Protein AF-A0A2W5ZNF1-F1 (afdb_monomer_lite)

Foldseek 3Di:
DDDPDPPDQKDWDDPPVWIWIWGPQAPDIDIDTDPDDDDPVVVVVQVPDPGDPNVVVVPDDPDPPPDPPDDD

Radius of gyration: 17.82 Å; chains: 1; bounding box: 46×49×38 Å

pLDDT: mean 87.92, std 13.34, range [48.97, 98.19]

Structure (mmCIF, N/CA/C/O backbone):
data_AF-A0A2W5ZNF1-F1
#
_entry.id   AF-A0A2W5ZNF1-F1
#
loop_
_atom_site.group_PDB
_atom_site.id
_atom_site.type_symbol
_atom_site.label_atom_id
_atom_site.la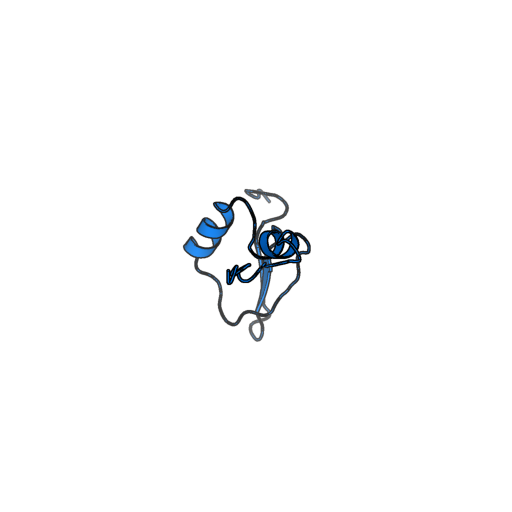bel_alt_id
_atom_site.label_comp_id
_atom_site.label_asym_id
_atom_site.label_entity_id
_atom_site.label_seq_id
_atom_site.pdbx_PDB_ins_code
_atom_site.Cartn_x
_atom_site.Cartn_y
_atom_site.Cartn_z
_atom_site.occupancy
_atom_site.B_iso_or_equiv
_atom_site.auth_seq_id
_atom_site.auth_comp_id
_atom_site.auth_asym_id
_atom_site.auth_atom_id
_atom_site.pdbx_PDB_model_num
ATOM 1 N N . MET A 1 1 ? 7.185 17.627 -2.719 1.00 57.75 1 MET A N 1
ATOM 2 C CA . MET A 1 1 ? 6.207 17.072 -3.679 1.00 57.75 1 MET A CA 1
ATOM 3 C C . MET A 1 1 ? 4.846 17.041 -3.010 1.00 57.75 1 MET A C 1
ATOM 5 O O . MET A 1 1 ? 4.789 16.560 -1.882 1.00 57.75 1 MET A O 1
ATOM 9 N N . PRO A 1 2 ? 3.785 17.580 -3.630 1.00 69.81 2 PRO A N 1
ATOM 10 C CA . PRO A 1 2 ? 2.437 17.449 -3.091 1.00 69.81 2 PRO A CA 1
ATOM 11 C C . PRO A 1 2 ? 2.016 15.974 -3.125 1.00 69.81 2 PRO A C 1
ATOM 13 O O . PRO A 1 2 ? 2.175 15.300 -4.140 1.00 69.81 2 PRO A O 1
ATOM 16 N N . ALA A 1 3 ? 1.506 15.471 -2.004 1.00 66.56 3 ALA A N 1
ATOM 17 C CA . ALA A 1 3 ? 0.933 14.138 -1.893 1.00 66.56 3 ALA A CA 1
ATOM 18 C C . ALA A 1 3 ? -0.484 14.273 -1.340 1.00 66.56 3 ALA A C 1
ATOM 20 O O . ALA A 1 3 ? -0.693 14.970 -0.351 1.00 66.56 3 ALA A O 1
ATOM 21 N N . TRP A 1 4 ? -1.439 13.576 -1.958 1.00 69.12 4 TRP A N 1
ATOM 22 C CA . TRP A 1 4 ? -2.8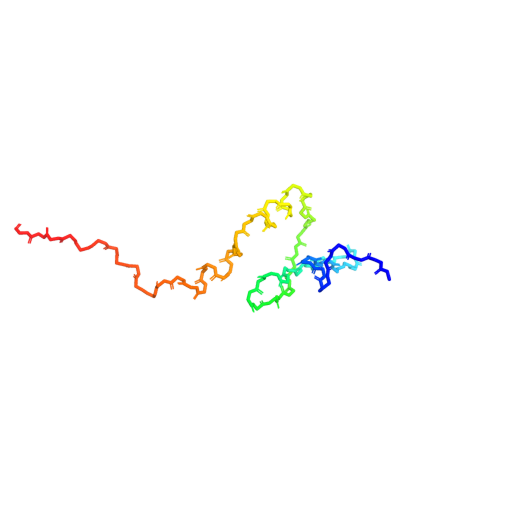32 13.489 -1.498 1.00 69.12 4 TRP A CA 1
ATOM 23 C C . TRP A 1 4 ? -2.941 13.096 -0.012 1.00 69.12 4 TRP A C 1
ATOM 25 O O . TRP A 1 4 ? -3.835 13.549 0.696 1.00 69.12 4 TRP A O 1
ATOM 35 N N . LYS A 1 5 ? -2.009 12.268 0.476 1.00 73.12 5 LYS A N 1
ATOM 36 C CA . LYS A 1 5 ? -1.879 11.896 1.886 1.00 73.12 5 LYS A CA 1
ATOM 37 C C . LYS A 1 5 ? -0.422 11.547 2.186 1.00 73.12 5 LYS A C 1
ATOM 39 O O . LYS A 1 5 ? 0.227 10.906 1.359 1.00 73.12 5 LYS A O 1
ATOM 44 N N . SER A 1 6 ? 0.083 11.955 3.350 1.00 80.62 6 SER A N 1
ATOM 45 C CA . SER A 1 6 ? 1.435 11.623 3.809 1.00 80.62 6 SER A CA 1
ATOM 46 C C . SER A 1 6 ? 1.381 10.915 5.170 1.00 80.62 6 SER A C 1
ATOM 48 O O . SER A 1 6 ? 0.789 11.469 6.096 1.00 80.62 6 SER A O 1
ATOM 50 N N . PRO A 1 7 ? 1.975 9.715 5.310 1.00 83.81 7 PRO A N 1
ATOM 51 C CA . PRO A 1 7 ? 2.604 8.929 4.245 1.00 83.81 7 PRO A CA 1
ATOM 52 C C . PRO A 1 7 ? 1.570 8.363 3.252 1.00 83.81 7 PRO A C 1
ATOM 54 O O . PRO A 1 7 ? 0.391 8.209 3.578 1.00 83.81 7 PRO A O 1
ATOM 57 N N . LEU A 1 8 ? 2.018 8.035 2.035 1.00 90.69 8 LEU A N 1
ATOM 58 C CA . LEU A 1 8 ? 1.164 7.411 1.019 1.00 90.69 8 LEU A CA 1
ATOM 59 C C . LEU A 1 8 ? 0.604 6.069 1.532 1.00 90.69 8 LEU A C 1
ATOM 61 O O . LEU A 1 8 ? 1.380 5.264 2.048 1.00 90.69 8 LEU A O 1
ATOM 65 N N . PRO A 1 9 ? -0.701 5.775 1.360 1.00 93.88 9 PRO A N 1
ATOM 66 C CA . PRO A 1 9 ? -1.303 4.534 1.859 1.00 93.88 9 PRO A CA 1
ATOM 67 C C . PRO A 1 9 ? -0.671 3.264 1.282 1.00 93.88 9 PRO A C 1
ATOM 69 O O . PRO A 1 9 ? -0.574 2.250 1.969 1.00 93.88 9 PRO A O 1
ATOM 72 N N . PHE A 1 10 ? -0.221 3.322 0.031 1.00 95.81 10 PHE A N 1
ATOM 73 C CA . PHE A 1 10 ? 0.325 2.186 -0.699 1.00 95.81 10 PHE A CA 1
ATOM 74 C C . PHE A 1 10 ? 1.698 2.543 -1.262 1.00 95.81 10 PHE A C 1
ATOM 76 O O . PHE A 1 10 ? 1.864 3.619 -1.838 1.00 95.81 10 PHE A O 1
ATOM 83 N N . SER A 1 11 ? 2.665 1.636 -1.134 1.00 96.12 11 SER A N 1
ATOM 84 C CA . SER A 1 11 ? 3.959 1.746 -1.812 1.00 96.12 11 SER A CA 1
ATOM 85 C C . SER A 1 11 ? 4.269 0.484 -2.602 1.00 96.12 11 SER A C 1
ATOM 87 O O . SER A 1 11 ? 3.966 -0.628 -2.161 1.00 96.12 11 SER A O 1
ATOM 89 N N . TYR A 1 12 ? 4.879 0.682 -3.768 1.00 96.94 12 TYR A N 1
ATOM 90 C CA . TYR A 1 12 ? 5.491 -0.371 -4.562 1.00 96.94 12 TYR A CA 1
ATOM 91 C C . TYR A 1 12 ? 6.979 -0.086 -4.703 1.00 96.94 12 TYR A C 1
ATOM 93 O O . TYR A 1 12 ? 7.368 1.046 -4.983 1.00 96.94 12 TYR A O 1
ATOM 101 N N . GLU A 1 13 ? 7.788 -1.121 -4.539 1.00 96.75 13 GLU A N 1
ATOM 102 C CA . GLU A 1 13 ? 9.238 -1.084 -4.712 1.00 96.75 13 GLU A CA 1
ATOM 103 C C . GLU A 1 13 ? 9.590 -2.213 -5.680 1.00 96.75 13 GLU A C 1
ATOM 105 O O . GLU A 1 13 ? 9.239 -3.365 -5.426 1.00 96.75 13 GLU A O 1
ATOM 110 N N . SER A 1 14 ? 10.201 -1.898 -6.823 1.00 96.12 14 SER A N 1
ATOM 111 C CA . SER A 1 14 ? 10.503 -2.894 -7.854 1.00 96.12 14 SER A CA 1
ATOM 112 C C . SER A 1 14 ? 11.908 -2.721 -8.404 1.00 96.12 14 SER A C 1
ATOM 114 O O . SER A 1 14 ? 12.354 -1.603 -8.649 1.00 96.12 14 SER A O 1
ATOM 116 N N . THR A 1 15 ? 12.580 -3.846 -8.625 1.00 94.44 15 THR A N 1
ATOM 117 C CA . THR A 1 15 ? 13.899 -3.941 -9.270 1.00 94.44 15 THR A CA 1
ATOM 118 C C . THR A 1 15 ? 13.807 -4.486 -10.698 1.00 94.44 15 THR A C 1
ATOM 120 O O . THR A 1 15 ? 14.828 -4.732 -11.332 1.00 94.44 15 THR A O 1
ATOM 123 N N . GLY A 1 16 ? 12.594 -4.728 -11.207 1.00 87.94 16 GLY A N 1
ATOM 124 C CA . GLY A 1 16 ? 12.349 -5.392 -12.491 1.00 87.94 16 GLY A CA 1
ATOM 125 C C . GLY A 1 16 ? 12.304 -6.923 -12.405 1.00 87.94 16 GLY A C 1
ATOM 126 O O . GLY A 1 16 ? 11.517 -7.538 -13.116 1.00 87.94 16 GLY A O 1
ATOM 127 N N . SER A 1 17 ? 13.070 -7.544 -11.502 1.00 93.38 17 SER A N 1
ATOM 128 C CA . SER A 1 17 ? 12.984 -8.987 -11.211 1.00 93.38 17 SER A CA 1
ATOM 129 C C . SER A 1 17 ? 12.001 -9.310 -10.082 1.00 93.38 17 SER A C 1
ATOM 131 O O . SER A 1 17 ? 11.361 -10.365 -10.080 1.00 93.38 17 SER A O 1
ATOM 133 N N . GLU A 1 18 ? 11.851 -8.397 -9.122 1.00 96.56 18 GLU A N 1
ATOM 134 C CA . GLU A 1 18 ? 10.944 -8.542 -7.989 1.00 96.56 18 GLU A CA 1
ATOM 135 C C . GLU A 1 18 ? 10.162 -7.256 -7.757 1.00 96.56 18 GLU A C 1
ATOM 137 O O . GLU A 1 18 ? 10.652 -6.154 -8.005 1.00 96.56 18 GLU A O 1
ATOM 142 N N . THR A 1 19 ? 8.940 -7.410 -7.251 1.00 97.75 19 THR A N 1
ATOM 143 C CA . THR A 1 19 ? 8.090 -6.291 -6.857 1.00 97.75 19 THR A CA 1
ATOM 144 C C . THR A 1 19 ? 7.552 -6.552 -5.465 1.00 97.75 19 THR A C 1
ATOM 146 O O . THR A 1 19 ? 6.946 -7.591 -5.192 1.00 97.75 19 THR A O 1
ATOM 149 N N . PHE A 1 20 ? 7.756 -5.583 -4.588 1.00 98.19 20 PHE A N 1
ATOM 150 C CA . PHE A 1 20 ? 7.242 -5.563 -3.236 1.00 98.19 20 PHE A CA 1
ATOM 151 C C . PHE A 1 20 ? 6.131 -4.529 -3.112 1.00 98.19 20 PHE A C 1
ATOM 153 O O . PHE A 1 20 ? 6.151 -3.482 -3.755 1.00 98.19 20 PHE A O 1
ATOM 160 N N . PHE A 1 21 ? 5.151 -4.840 -2.275 1.00 98.06 21 PHE A N 1
ATOM 161 C CA . PHE A 1 21 ? 4.020 -3.984 -1.966 1.00 98.06 21 PHE A CA 1
ATOM 162 C C . PHE A 1 21 ? 3.881 -3.832 -0.453 1.00 98.06 21 PHE A C 1
ATOM 164 O O . PHE A 1 21 ? 3.876 -4.831 0.271 1.00 98.06 21 PHE A O 1
ATOM 171 N N . THR A 1 22 ? 3.675 -2.601 0.011 1.00 97.69 22 THR A N 1
ATOM 172 C CA . THR A 1 22 ? 3.333 -2.304 1.407 1.00 97.69 22 THR A CA 1
ATOM 173 C C . THR A 1 22 ? 2.016 -1.538 1.466 1.00 97.69 22 THR A C 1
ATOM 175 O O . THR A 1 22 ? 1.867 -0.492 0.836 1.00 97.69 22 THR A O 1
ATOM 178 N N . ASN A 1 23 ? 1.069 -2.041 2.264 1.00 96.75 23 ASN A N 1
ATOM 179 C CA . ASN A 1 23 ? -0.118 -1.295 2.673 1.00 96.75 23 ASN A CA 1
ATOM 180 C C . ASN A 1 23 ? 0.139 -0.664 4.048 1.00 96.75 23 ASN A C 1
ATOM 182 O O . ASN A 1 23 ? 0.239 -1.375 5.047 1.00 96.75 23 ASN A O 1
ATOM 186 N N . ARG A 1 24 ? 0.252 0.664 4.098 1.00 95.25 24 ARG A N 1
ATOM 187 C CA . ARG A 1 24 ? 0.498 1.431 5.328 1.00 95.25 24 ARG A CA 1
ATOM 188 C C . ARG A 1 24 ? -0.744 1.620 6.195 1.00 95.25 24 ARG A C 1
ATOM 190 O O . ARG A 1 24 ? -0.615 2.112 7.307 1.00 95.25 24 ARG A O 1
ATOM 197 N N . LEU A 1 25 ? -1.920 1.234 5.702 1.00 93.94 25 LEU A N 1
ATOM 198 C CA . LEU A 1 25 ? -3.154 1.222 6.491 1.00 93.94 25 LEU A CA 1
ATOM 199 C C . LEU A 1 25 ? -3.258 -0.020 7.389 1.00 93.94 25 LEU A C 1
ATOM 201 O O . LEU A 1 25 ? -4.107 -0.063 8.274 1.00 93.94 25 LEU A O 1
ATOM 205 N N . ASP A 1 26 ? -2.420 -1.037 7.163 1.00 95.56 26 ASP A N 1
ATOM 206 C CA . ASP A 1 26 ? -2.361 -2.202 8.043 1.00 95.56 26 ASP A CA 1
ATOM 207 C C . ASP A 1 26 ? -1.805 -1.814 9.426 1.00 95.56 26 ASP A C 1
ATOM 209 O O . ASP A 1 26 ? -0.910 -0.974 9.501 1.00 95.56 26 ASP A O 1
ATOM 213 N N . PRO A 1 27 ? -2.250 -2.462 10.521 1.00 94.69 27 PRO A N 1
ATOM 214 C CA . PRO A 1 27 ? -1.799 -2.135 11.880 1.00 94.69 27 PRO A CA 1
ATOM 215 C C . PRO A 1 27 ? -0.291 -2.354 12.076 1.00 94.69 27 PRO A C 1
ATOM 217 O O . PRO A 1 27 ? 0.349 -1.652 12.849 1.00 94.69 27 PRO A O 1
ATOM 220 N N . HIS A 1 28 ? 0.283 -3.302 11.332 1.00 94.81 28 HIS A N 1
ATOM 221 C CA . HIS A 1 28 ? 1.719 -3.560 11.267 1.00 94.81 28 HIS A CA 1
ATOM 222 C C . HIS A 1 28 ? 2.122 -3.637 9.788 1.00 94.81 28 HIS A C 1
ATOM 224 O O . HIS A 1 28 ? 2.100 -4.732 9.206 1.00 94.81 28 HIS A O 1
ATOM 230 N N . PRO A 1 29 ? 2.413 -2.494 9.136 1.00 95.81 29 PRO A N 1
ATOM 231 C CA . PRO A 1 29 ? 2.769 -2.459 7.724 1.00 95.81 29 PRO A CA 1
ATOM 232 C C . PRO A 1 29 ? 3.991 -3.331 7.454 1.00 95.81 29 PRO A C 1
ATOM 234 O O . PRO A 1 29 ? 5.025 -3.200 8.106 1.00 95.81 29 PRO A O 1
ATOM 237 N N . ARG A 1 30 ? 3.874 -4.238 6.484 1.00 95.44 30 ARG A N 1
ATOM 238 C CA . ARG A 1 30 ? 4.969 -5.121 6.075 1.00 95.44 30 ARG A CA 1
ATOM 239 C C . ARG A 1 30 ? 5.061 -5.187 4.565 1.00 95.44 30 ARG A C 1
ATOM 241 O O . ARG A 1 30 ? 4.042 -5.399 3.898 1.00 95.44 30 ARG A O 1
ATOM 248 N N . SER A 1 31 ? 6.290 -5.072 4.081 1.00 96.75 31 SER A N 1
ATOM 249 C CA . SER A 1 31 ? 6.636 -5.327 2.692 1.00 96.75 31 SER A CA 1
ATOM 250 C C . SER A 1 31 ? 6.385 -6.796 2.358 1.00 96.75 31 SER A C 1
ATOM 252 O O . SER A 1 31 ? 6.745 -7.693 3.124 1.00 96.75 31 SER A O 1
ATOM 254 N N . ARG A 1 32 ? 5.702 -7.049 1.241 1.00 96.38 32 ARG A N 1
AT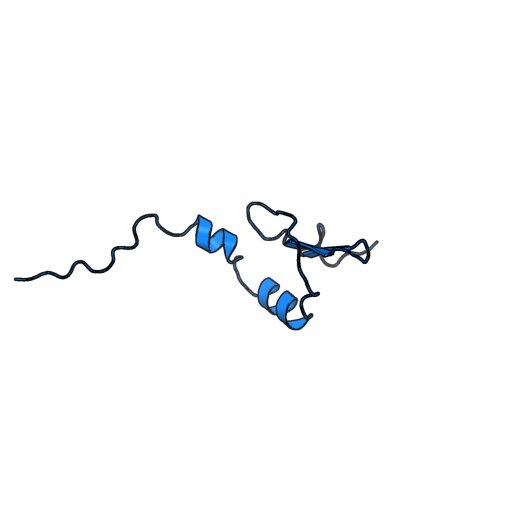OM 255 C CA . ARG A 1 32 ? 5.421 -8.399 0.740 1.00 96.38 32 ARG A CA 1
ATOM 256 C C . ARG A 1 32 ? 5.613 -8.462 -0.765 1.00 96.38 32 ARG A C 1
ATOM 258 O O . ARG A 1 32 ? 5.212 -7.541 -1.472 1.00 96.38 32 ARG A O 1
ATOM 265 N N . ARG A 1 33 ? 6.168 -9.571 -1.251 1.00 97.62 33 ARG A N 1
ATOM 266 C CA . ARG A 1 33 ? 6.315 -9.814 -2.686 1.00 97.62 33 ARG A CA 1
ATOM 267 C C . ARG A 1 33 ? 4.942 -9.956 -3.348 1.00 97.62 33 ARG A C 1
ATOM 269 O O . ARG A 1 33 ? 4.054 -10.620 -2.810 1.00 97.62 33 ARG A O 1
ATOM 276 N N . VAL A 1 34 ? 4.783 -9.345 -4.515 1.00 97.06 34 VAL A N 1
ATOM 277 C CA . VAL A 1 34 ? 3.621 -9.495 -5.398 1.00 97.06 34 VAL A CA 1
ATOM 278 C C . VAL A 1 34 ? 4.099 -9.827 -6.806 1.00 97.06 34 VAL A C 1
ATOM 280 O O . VAL A 1 34 ? 5.177 -9.408 -7.218 1.00 97.06 34 VAL A O 1
ATOM 283 N N . PHE A 1 35 ? 3.304 -10.594 -7.548 1.00 95.38 35 PHE A N 1
ATOM 284 C CA . PHE A 1 35 ? 3.634 -10.971 -8.927 1.00 95.38 35 PHE A CA 1
ATOM 285 C C . PHE A 1 35 ? 3.102 -9.967 -9.963 1.00 95.38 35 PHE A C 1
ATOM 287 O O . PHE A 1 35 ? 3.531 -9.983 -11.110 1.00 95.38 35 PHE A O 1
ATOM 294 N N . ALA A 1 36 ? 2.165 -9.100 -9.570 1.00 94.50 36 ALA A N 1
ATOM 295 C CA . ALA A 1 36 ? 1.571 -8.082 -10.425 1.00 94.50 36 ALA A CA 1
ATOM 296 C C . ALA A 1 36 ? 1.146 -6.860 -9.602 1.00 94.50 36 ALA A C 1
ATOM 298 O O . ALA A 1 36 ? 0.864 -6.960 -8.402 1.00 94.50 36 ALA A O 1
ATOM 299 N N . PHE A 1 37 ? 1.072 -5.706 -10.263 1.00 96.50 37 PHE A N 1
ATOM 300 C CA . PHE A 1 37 ? 0.488 -4.501 -9.685 1.00 96.50 37 PHE A CA 1
ATOM 301 C C . PHE A 1 37 ? -1.026 -4.665 -9.531 1.00 96.50 37 PHE A C 1
ATOM 303 O O . PHE A 1 37 ? -1.700 -5.244 -10.385 1.00 96.50 37 PHE A O 1
ATOM 310 N N . HIS A 1 38 ? -1.575 -4.130 -8.443 1.00 97.50 38 HIS A N 1
ATOM 311 C CA . HIS A 1 38 ? -3.022 -4.077 -8.271 1.00 97.50 38 HIS A CA 1
ATOM 312 C C . HIS A 1 38 ? -3.603 -3.011 -9.204 1.00 97.50 38 HIS A C 1
ATOM 314 O O . HIS A 1 38 ? -3.008 -1.948 -9.383 1.00 97.50 38 HIS A O 1
ATOM 320 N N . ARG A 1 39 ? -4.787 -3.276 -9.763 1.00 97.75 39 ARG A N 1
ATOM 321 C CA . ARG A 1 39 ? -5.516 -2.273 -10.544 1.00 97.75 39 ARG A CA 1
ATOM 322 C C . ARG A 1 39 ? -5.939 -1.085 -9.664 1.00 97.75 39 ARG A C 1
ATOM 324 O O . ARG A 1 39 ? -6.189 -1.300 -8.471 1.00 97.75 39 ARG A O 1
ATOM 331 N N . PRO A 1 40 ? -6.074 0.131 -10.222 1.00 96.81 40 PRO A N 1
ATOM 332 C CA . PRO A 1 40 ? -6.500 1.310 -9.467 1.00 96.81 40 PRO A CA 1
ATOM 333 C C . PRO A 1 40 ? -7.809 1.104 -8.698 1.00 96.81 40 PRO A C 1
ATOM 335 O O . PRO A 1 40 ? -7.891 1.473 -7.528 1.00 96.81 40 PRO A O 1
ATOM 338 N N . GLU A 1 41 ? -8.790 0.422 -9.293 1.00 98.19 41 GLU A N 1
ATOM 339 C CA . GLU A 1 41 ? -10.101 0.175 -8.677 1.00 98.19 41 GLU A CA 1
ATOM 340 C C . GLU A 1 41 ? -9.965 -0.658 -7.400 1.00 98.19 41 GLU A C 1
ATOM 342 O O . GLU A 1 41 ? -10.693 -0.454 -6.432 1.00 98.19 41 GLU A O 1
ATOM 347 N N . LYS A 1 42 ? -8.988 -1.573 -7.354 1.00 96.50 42 LYS A N 1
ATOM 348 C CA . LYS A 1 42 ? -8.729 -2.383 -6.160 1.00 96.50 42 LYS A CA 1
ATOM 349 C C . LYS A 1 42 ? -8.178 -1.538 -5.015 1.00 96.50 42 LYS A C 1
ATOM 351 O O . LYS A 1 42 ? -8.548 -1.763 -3.866 1.00 96.50 42 LYS A O 1
ATOM 356 N N . LEU A 1 43 ? -7.292 -0.595 -5.331 1.00 96.12 43 LEU A N 1
ATOM 357 C CA . LEU A 1 43 ? -6.721 0.327 -4.352 1.00 96.12 43 LEU A CA 1
ATOM 358 C C . LEU A 1 43 ? -7.791 1.296 -3.834 1.00 96.12 43 LEU A C 1
ATOM 360 O O . LEU A 1 43 ? -7.855 1.519 -2.629 1.00 96.12 43 LEU A O 1
ATOM 364 N N . ALA A 1 44 ? -8.662 1.798 -4.714 1.00 95.31 44 ALA A N 1
ATOM 365 C CA . ALA A 1 44 ? -9.801 2.636 -4.342 1.00 95.31 44 ALA A CA 1
ATOM 366 C C . ALA A 1 44 ? -10.761 1.903 -3.389 1.00 95.31 44 ALA A C 1
ATOM 368 O O . ALA A 1 44 ? -11.006 2.382 -2.286 1.00 95.31 44 ALA A O 1
ATOM 369 N N . ALA A 1 45 ? -11.178 0.678 -3.732 1.00 96.62 45 ALA A N 1
ATOM 370 C CA . ALA A 1 45 ? -12.048 -0.126 -2.867 1.00 96.62 45 ALA A CA 1
ATOM 371 C C . ALA A 1 45 ? -11.426 -0.441 -1.491 1.00 96.62 45 ALA A C 1
ATOM 373 O O . ALA A 1 45 ? -12.144 -0.721 -0.533 1.00 96.62 45 ALA A O 1
ATOM 374 N N . TRP A 1 46 ? -10.095 -0.449 -1.366 1.00 95.75 46 TRP A N 1
ATOM 375 C CA . TRP A 1 46 ? -9.433 -0.571 -0.063 1.00 95.75 46 TRP A CA 1
ATOM 376 C C . TRP A 1 46 ? -9.416 0.733 0.732 1.00 95.75 46 TRP A C 1
ATOM 378 O O . TRP A 1 46 ? -9.441 0.666 1.955 1.00 95.75 46 TRP A O 1
ATOM 388 N N . LEU A 1 47 ? -9.377 1.892 0.071 1.00 93.94 47 LEU A N 1
ATOM 389 C CA . LEU A 1 47 ? -9.465 3.199 0.732 1.00 93.94 47 LEU A CA 1
ATOM 390 C C . LEU A 1 47 ? -10.872 3.491 1.266 1.00 93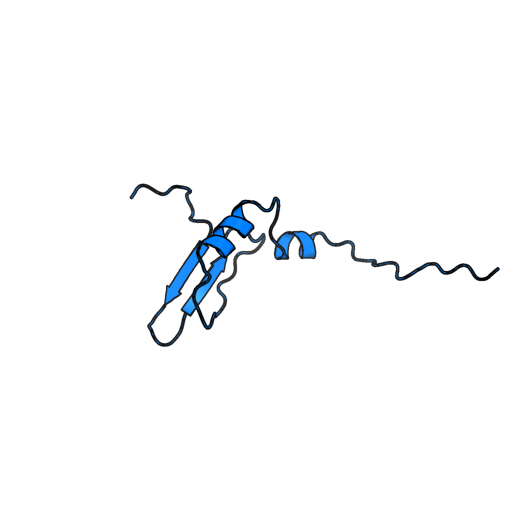.94 47 LEU A C 1
ATOM 392 O O . LEU A 1 47 ? -11.002 4.236 2.230 1.00 93.94 47 LEU A O 1
ATOM 396 N N . GLU A 1 48 ? -11.899 2.907 0.652 1.00 94.88 48 GLU A N 1
ATOM 397 C CA . GLU A 1 48 ? -13.302 3.037 1.069 1.00 94.88 48 GLU A CA 1
ATOM 398 C C . GLU A 1 48 ? -13.674 2.123 2.245 1.00 94.88 48 GLU A C 1
ATOM 400 O O . GLU A 1 48 ? -14.696 2.332 2.897 1.00 94.88 48 GLU A O 1
ATOM 405 N N . GLN A 1 49 ? -12.865 1.099 2.532 1.00 94.56 49 GLN A N 1
ATOM 406 C CA . GLN A 1 49 ? -13.112 0.228 3.676 1.00 94.56 49 GLN A CA 1
ATOM 407 C C . GLN A 1 49 ? -12.754 0.946 4.982 1.00 94.56 49 GLN A C 1
ATOM 409 O O . GLN A 1 49 ? -11.705 1.588 5.047 1.00 94.56 49 GLN A O 1
ATOM 414 N N . PRO A 1 50 ? -13.565 0.780 6.044 1.00 93.38 50 PRO A N 1
ATOM 415 C CA . PRO A 1 50 ? -13.273 1.389 7.340 1.00 93.38 50 PRO A CA 1
ATOM 416 C C . PRO A 1 50 ? -11.947 0.877 7.914 1.00 93.38 50 PRO A C 1
ATOM 418 O O . PRO A 1 50 ? -11.175 1.655 8.464 1.00 93.38 50 PRO A O 1
ATOM 421 N N . ASP A 1 51 ? -11.652 -0.412 7.704 1.00 94.75 51 ASP A N 1
ATOM 422 C CA . ASP A 1 51 ? -10.446 -1.071 8.193 1.00 94.75 51 ASP A CA 1
ATOM 423 C C . ASP A 1 51 ? -9.900 -2.103 7.206 1.00 94.75 51 ASP A C 1
ATO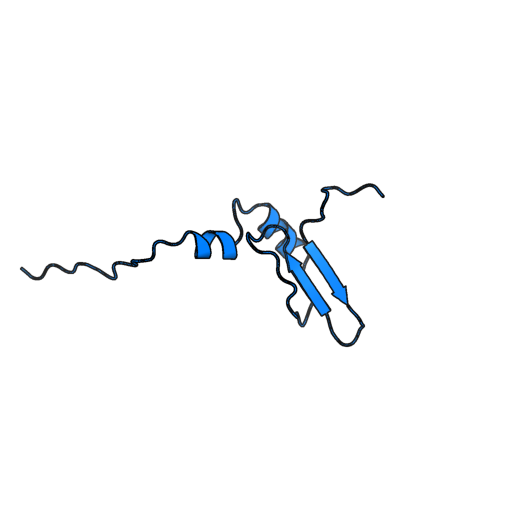M 425 O O . ASP A 1 51 ? -10.631 -2.743 6.436 1.00 94.75 51 ASP A O 1
ATOM 429 N N . THR A 1 52 ? -8.587 -2.336 7.273 1.00 94.94 52 THR A N 1
ATOM 430 C CA . THR A 1 52 ? -7.952 -3.382 6.470 1.00 94.94 52 THR A CA 1
ATOM 431 C C . THR A 1 52 ? -8.328 -4.774 6.968 1.00 94.94 52 THR A C 1
ATOM 433 O O . THR A 1 52 ? -8.674 -4.985 8.131 1.00 94.94 52 THR A O 1
ATOM 436 N N . LEU A 1 53 ? -8.209 -5.771 6.087 1.00 92.94 53 LEU A N 1
ATOM 437 C CA . LEU A 1 53 ? -8.405 -7.173 6.463 1.00 92.94 53 LEU A CA 1
ATOM 438 C C . LEU A 1 53 ? -7.503 -7.581 7.639 1.00 92.94 53 LEU A C 1
ATOM 440 O O . LEU A 1 53 ? -7.951 -8.298 8.524 1.00 92.94 53 LEU A O 1
ATOM 444 N N . ARG A 1 54 ? -6.245 -7.118 7.670 1.00 94.31 54 ARG A N 1
ATOM 445 C CA . ARG A 1 54 ? -5.312 -7.466 8.751 1.00 94.31 54 ARG A CA 1
ATOM 446 C C . ARG A 1 54 ? -5.732 -6.890 10.096 1.00 94.31 54 ARG A C 1
ATOM 448 O O . ARG A 1 54 ? -5.569 -7.584 11.090 1.00 94.31 54 ARG A O 1
ATOM 455 N N . ARG A 1 55 ? -6.261 -5.662 10.134 1.00 95.19 55 ARG A N 1
ATOM 456 C CA . ARG A 1 55 ? -6.821 -5.102 11.370 1.00 95.19 55 ARG A CA 1
ATOM 457 C C . ARG A 1 55 ? -8.023 -5.913 11.830 1.00 95.19 55 ARG A C 1
ATOM 459 O O . ARG A 1 55 ? -8.013 -6.395 12.952 1.00 95.19 55 ARG A O 1
ATOM 466 N N . ARG A 1 56 ? -8.979 -6.161 10.932 1.00 93.94 56 ARG A N 1
ATOM 467 C CA . ARG A 1 56 ? -10.170 -6.957 11.257 1.00 93.94 56 ARG A CA 1
ATOM 468 C C . ARG A 1 56 ? -9.808 -8.339 11.796 1.00 93.94 56 ARG A C 1
ATOM 470 O O . ARG A 1 56 ? -10.381 -8.763 12.784 1.00 93.94 56 ARG A O 1
ATOM 477 N N . LEU A 1 57 ? -8.819 -9.008 11.198 1.00 91.81 57 LEU A N 1
ATOM 478 C CA . LEU A 1 57 ? -8.296 -10.287 11.693 1.00 91.81 57 LEU A CA 1
ATOM 479 C C . LEU A 1 57 ? -7.601 -10.166 13.058 1.00 91.81 57 LEU A C 1
ATOM 481 O O . LEU A 1 57 ? -7.707 -11.082 13.862 1.00 91.81 57 LEU A O 1
ATOM 485 N N . ALA A 1 58 ? -6.884 -9.071 13.323 1.00 91.75 58 ALA A N 1
ATOM 486 C CA . ALA A 1 58 ? -6.242 -8.837 14.619 1.00 91.75 58 ALA A CA 1
ATOM 487 C C . ALA A 1 58 ? -7.262 -8.571 15.741 1.00 91.75 58 ALA A C 1
ATOM 489 O O . ALA A 1 58 ? -6.997 -8.891 16.895 1.00 91.75 58 ALA A O 1
ATOM 490 N N . GLU A 1 59 ? -8.415 -8.004 15.393 1.00 92.50 59 GLU A N 1
ATOM 491 C CA . GLU A 1 59 ? -9.525 -7.702 16.303 1.00 92.50 59 GLU A CA 1
ATOM 492 C C . GLU A 1 59 ? -10.554 -8.839 16.387 1.00 92.50 59 GLU A C 1
ATOM 494 O O . GLU A 1 59 ? -11.510 -8.749 17.159 1.00 92.50 59 GLU A O 1
ATOM 499 N N . MET A 1 60 ? -10.384 -9.919 15.613 1.00 89.94 60 MET A N 1
ATOM 500 C CA . MET A 1 60 ? -11.297 -11.056 15.679 1.00 89.94 60 MET A CA 1
ATOM 501 C C . MET A 1 60 ? -11.264 -11.686 17.078 1.00 89.94 60 MET A C 1
ATOM 503 O O . MET A 1 60 ? -10.184 -11.956 17.611 1.00 89.94 60 MET A O 1
ATOM 507 N N . PRO A 1 61 ? -12.435 -11.981 17.670 1.00 86.50 61 PRO A N 1
ATOM 508 C CA . PRO A 1 61 ? -12.493 -12.650 18.958 1.00 86.50 61 PRO A CA 1
ATOM 509 C C . PRO A 1 61 ? -11.844 -14.036 18.864 1.00 86.50 61 PRO A C 1
ATOM 511 O O . PRO A 1 61 ? -12.066 -14.790 17.917 1.00 86.50 61 PRO A O 1
ATOM 514 N N . SER A 1 62 ? -11.065 -14.393 19.886 1.00 77.88 62 SER A N 1
ATOM 515 C CA . SER A 1 62 ? -10.308 -15.651 19.957 1.00 77.88 62 SER A CA 1
ATOM 516 C C . SER A 1 62 ? -11.181 -16.907 20.044 1.00 77.88 62 SER A C 1
ATOM 518 O O . SER A 1 62 ? -10.692 -18.013 19.824 1.00 77.88 62 SER A O 1
ATOM 520 N N . ARG A 1 63 ? -12.476 -16.758 20.344 1.00 72.50 63 ARG A N 1
ATOM 521 C CA . ARG A 1 63 ? -13.440 -17.856 20.408 1.00 72.50 63 ARG A CA 1
ATOM 522 C C . ARG A 1 63 ? -14.493 -17.682 19.319 1.00 72.50 63 ARG A C 1
ATOM 524 O O . ARG A 1 63 ? -15.489 -16.992 19.512 1.00 72.50 63 ARG A O 1
ATOM 531 N N . ILE A 1 64 ? -14.293 -18.358 18.192 1.00 67.31 64 ILE A N 1
ATOM 532 C CA . ILE A 1 64 ? -15.396 -18.672 17.283 1.00 67.31 64 ILE A CA 1
ATOM 533 C C . ILE A 1 64 ? -16.148 -19.825 17.949 1.00 67.31 64 ILE A C 1
ATOM 535 O O . ILE A 1 64 ? -15.685 -20.964 17.921 1.00 67.31 64 ILE A O 1
ATOM 539 N N . VAL A 1 65 ? -17.261 -19.532 18.625 1.00 65.75 65 VAL A N 1
ATOM 540 C CA . VAL A 1 65 ? -18.165 -20.586 19.103 1.00 65.75 65 VAL A CA 1
ATOM 541 C C . VAL A 1 65 ? -18.811 -21.191 17.861 1.00 65.75 65 VAL A C 1
ATOM 543 O O . VAL A 1 65 ? -19.743 -20.628 17.291 1.00 65.75 65 VAL A O 1
ATOM 546 N N . LEU A 1 66 ? -18.267 -22.312 17.393 1.00 69.19 66 LEU A N 1
ATOM 547 C CA . LEU A 1 66 ? -18.896 -23.132 16.366 1.00 69.19 66 LEU A CA 1
ATOM 548 C C . LEU A 1 66 ? -20.051 -23.887 17.040 1.00 69.19 66 LEU A C 1
ATOM 550 O O . LEU A 1 66 ? -19.872 -25.016 17.465 1.00 69.19 66 LEU A O 1
ATOM 554 N N . PHE A 1 67 ? -21.195 -23.210 17.170 1.00 64.56 67 PHE A N 1
ATOM 555 C CA . PHE A 1 67 ? -22.488 -23.723 17.642 1.00 64.56 67 PHE A CA 1
ATOM 556 C C . PHE A 1 67 ? -22.494 -24.385 19.039 1.00 64.56 67 PHE A C 1
ATOM 558 O O . PHE A 1 67 ? -22.089 -25.530 19.207 1.00 64.56 67 PHE A O 1
ATOM 565 N N . GLU A 1 68 ? -23.097 -23.721 20.034 1.00 60.84 68 GLU A N 1
ATOM 566 C CA . GLU A 1 68 ? -23.707 -24.447 21.160 1.00 60.84 68 GLU A CA 1
ATOM 567 C C . GLU A 1 68 ? -25.011 -25.087 20.667 1.00 60.84 68 GLU A C 1
ATOM 569 O O . GLU A 1 68 ? -26.095 -24.513 20.748 1.00 60.84 68 GLU A O 1
ATOM 574 N N . GLY A 1 69 ? -24.890 -26.269 20.067 1.00 60.09 69 GLY A N 1
ATOM 575 C CA . GLY A 1 69 ? -26.029 -27.134 19.798 1.00 60.09 69 GLY A CA 1
ATOM 576 C C . GLY A 1 69 ? -26.459 -27.809 21.093 1.00 60.09 69 GLY A C 1
ATOM 577 O O . GLY A 1 69 ? -25.899 -28.837 21.465 1.00 60.09 69 GLY A O 1
ATOM 578 N N . GLY A 1 70 ? -27.440 -27.224 21.781 1.00 59.44 70 GLY A N 1
ATOM 579 C CA . GLY A 1 70 ? 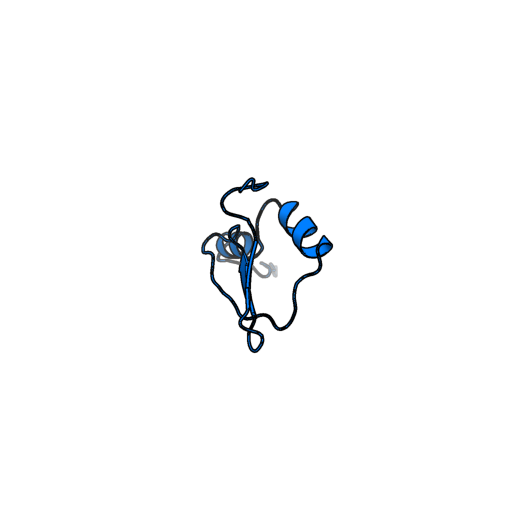-28.174 -27.913 22.834 1.00 59.44 70 GLY A CA 1
ATOM 580 C C . GLY A 1 70 ? -28.877 -29.138 22.252 1.00 59.44 70 GLY A C 1
ATOM 581 O O . GLY A 1 70 ? -29.751 -29.006 21.399 1.00 59.44 70 GLY A O 1
ATOM 582 N N . ALA A 1 71 ? -28.484 -30.320 22.713 1.00 48.97 71 ALA A N 1
ATOM 583 C CA . ALA A 1 71 ? -29.308 -31.515 22.638 1.00 48.97 71 ALA A CA 1
ATOM 584 C C . ALA A 1 71 ? -29.970 -31.678 24.010 1.00 48.97 71 ALA A C 1
ATOM 586 O O . ALA A 1 71 ? -29.326 -32.106 24.970 1.00 48.97 71 ALA A O 1
ATOM 587 N N . GLY A 1 72 ? -31.217 -31.213 24.095 1.00 49.97 72 GLY A N 1
ATOM 588 C CA . GLY A 1 72 ? -32.184 -31.719 25.067 1.00 49.97 72 GLY A CA 1
ATOM 589 C C . GLY A 1 72 ? -32.769 -33.042 24.594 1.00 49.97 72 GLY A C 1
ATOM 590 O O . GLY A 1 72 ? -32.652 -33.332 23.379 1.00 49.97 72 GLY A O 1
#

Secondary structure (DSSP, 8-state):
---SSSS-SEEEEE-SS-EEEEETTSSS---EEESSPPPHHHHHHHHSSSS-HHHHHHSS-S----------

Sequence (72 aa):
MPAWKSPLPFSYESTGSETFFTNRLDPHPRSRRVFAFHRPEKLAAWLEQPDTLRRRLAEMPSRIVLFEGGAG